Protein AF-A0A3N5RWB8-F1 (afdb_monomer_lite)

Structure (mmCIF, N/CA/C/O backbone):
data_AF-A0A3N5RWB8-F1
#
_entry.id   AF-A0A3N5RWB8-F1
#
loop_
_atom_site.group_PDB
_atom_site.id
_atom_site.type_symbol
_atom_site.label_atom_id
_atom_site.label_alt_id
_atom_site.label_comp_id
_atom_site.label_asym_id
_atom_site.label_entity_id
_atom_site.label_seq_id
_atom_site.pdbx_PDB_ins_code
_atom_site.Cartn_x
_atom_site.Cartn_y
_atom_site.Cartn_z
_atom_site.occupancy
_atom_site.B_iso_or_equiv
_atom_site.auth_seq_id
_atom_site.auth_comp_id
_atom_site.auth_asym_id
_atom_site.auth_atom_id
_atom_site.pdbx_PDB_model_num
ATOM 1 N N . MET A 1 1 ? -25.655 -12.925 -5.007 1.00 52.12 1 MET A N 1
ATOM 2 C CA . MET A 1 1 ? -25.687 -14.404 -5.051 1.00 52.12 1 MET A CA 1
ATOM 3 C C . MET A 1 1 ? -24.324 -14.901 -4.601 1.00 52.12 1 MET A C 1
ATOM 5 O O . MET A 1 1 ? -23.363 -14.756 -5.340 1.00 52.12 1 MET A O 1
ATOM 9 N N . ILE A 1 2 ? -24.211 -15.364 -3.356 1.00 49.75 2 ILE A N 1
ATOM 10 C CA . ILE A 1 2 ? -22.944 -15.841 -2.786 1.00 49.75 2 ILE A CA 1
ATOM 11 C C . ILE A 1 2 ? -22.617 -17.179 -3.455 1.00 49.75 2 ILE A C 1
ATOM 13 O O . ILE A 1 2 ? -23.421 -18.110 -3.404 1.00 49.75 2 ILE A O 1
ATOM 17 N N . ALA A 1 3 ? -21.480 -17.249 -4.147 1.00 44.34 3 ALA A N 1
ATOM 18 C CA . ALA A 1 3 ? -21.092 -18.424 -4.917 1.00 44.34 3 ALA A CA 1
ATOM 19 C C . ALA A 1 3 ? -20.978 -19.664 -4.001 1.00 44.34 3 ALA A C 1
ATOM 21 O O . ALA A 1 3 ? -20.351 -19.581 -2.940 1.00 44.34 3 ALA A O 1
ATOM 22 N N . PRO A 1 4 ? -21.507 -20.835 -4.408 1.00 60.72 4 PRO A N 1
ATOM 23 C CA . PRO A 1 4 ? -21.559 -22.049 -3.579 1.00 60.72 4 PRO A CA 1
ATOM 24 C C . PRO A 1 4 ? -20.172 -22.586 -3.187 1.00 60.72 4 PRO A C 1
ATOM 26 O O . PRO A 1 4 ? -20.054 -23.437 -2.309 1.00 60.72 4 PRO A O 1
ATOM 29 N N . ILE A 1 5 ? -19.119 -22.083 -3.834 1.00 57.88 5 ILE A N 1
ATOM 30 C CA . ILE A 1 5 ? -17.718 -22.412 -3.571 1.00 57.88 5 ILE A CA 1
ATOM 31 C C . ILE A 1 5 ? -17.223 -21.711 -2.298 1.00 57.88 5 ILE A C 1
ATOM 33 O O . ILE A 1 5 ? -16.577 -22.349 -1.470 1.00 57.88 5 ILE A O 1
ATOM 37 N N . ARG A 1 6 ? -17.601 -20.442 -2.076 1.00 64.19 6 ARG A N 1
ATOM 38 C CA . ARG A 1 6 ? -17.170 -19.673 -0.894 1.00 64.19 6 ARG A CA 1
ATOM 39 C C . ARG A 1 6 ? -17.772 -20.226 0.401 1.00 64.19 6 ARG A C 1
ATOM 41 O O . ARG A 1 6 ? -17.090 -20.284 1.415 1.00 64.19 6 ARG A O 1
ATOM 48 N N . ILE A 1 7 ? -19.003 -20.740 0.342 1.00 70.94 7 ILE A N 1
ATOM 49 C CA . ILE A 1 7 ? -19.679 -21.371 1.490 1.00 70.94 7 ILE A CA 1
ATOM 50 C C . ILE A 1 7 ? -18.996 -22.687 1.883 1.00 70.94 7 ILE A C 1
ATOM 52 O O . ILE A 1 7 ? -18.804 -22.948 3.066 1.00 70.94 7 ILE A O 1
ATOM 56 N N . LYS A 1 8 ? -18.582 -23.510 0.908 1.00 69.44 8 LYS A N 1
ATOM 57 C CA . LYS A 1 8 ? -17.878 -24.770 1.195 1.00 69.44 8 LYS A CA 1
ATOM 58 C C . LYS A 1 8 ? -16.524 -24.521 1.855 1.00 69.44 8 LYS A C 1
ATOM 60 O O . LYS A 1 8 ? -16.210 -25.189 2.834 1.00 69.44 8 LYS A O 1
ATOM 65 N N . ILE A 1 9 ? -15.758 -23.543 1.366 1.00 74.88 9 ILE A N 1
ATOM 66 C CA . ILE A 1 9 ? -14.452 -23.186 1.941 1.00 74.88 9 ILE A CA 1
ATOM 67 C C . ILE A 1 9 ? -14.627 -22.678 3.377 1.00 74.88 9 ILE A C 1
ATOM 69 O O . ILE A 1 9 ? -13.942 -23.159 4.275 1.00 74.88 9 ILE A O 1
ATOM 73 N N . LEU A 1 10 ? -15.610 -21.805 3.617 1.00 75.38 10 LEU A N 1
ATOM 74 C CA . LEU A 1 10 ? -15.872 -21.240 4.942 1.00 75.38 10 LEU A CA 1
ATOM 75 C C . LEU A 1 10 ? -16.314 -22.306 5.961 1.00 75.38 10 LEU A C 1
ATOM 77 O O . LEU A 1 10 ? -15.828 -22.317 7.086 1.00 75.38 10 LEU A O 1
ATOM 81 N N . VAL A 1 11 ? -17.170 -23.254 5.557 1.00 78.25 11 VAL A N 1
ATOM 82 C CA . VAL A 1 11 ? -17.580 -24.387 6.410 1.00 78.25 11 VAL A CA 1
ATOM 83 C C . VAL A 1 11 ? -16.406 -25.323 6.708 1.00 78.25 11 VAL A C 1
ATOM 85 O O . VAL A 1 11 ? -16.284 -25.812 7.830 1.00 78.25 11 VAL A O 1
ATOM 88 N N . THR A 1 12 ? -15.526 -25.558 5.730 1.00 79.06 12 THR A N 1
ATOM 89 C CA . THR A 1 12 ? -14.359 -26.434 5.919 1.00 79.06 12 THR A CA 1
ATOM 90 C C . THR A 1 12 ? -13.338 -25.791 6.857 1.00 79.06 12 THR A C 1
ATOM 92 O O . THR A 1 12 ? -12.865 -26.456 7.774 1.00 79.06 12 THR A O 1
ATOM 95 N N . LEU A 1 13 ? -13.059 -24.492 6.692 1.00 81.81 13 LEU A N 1
ATOM 96 C CA . LEU A 1 13 ? -12.183 -23.743 7.595 1.00 81.81 13 LEU A CA 1
ATOM 97 C C . LEU A 1 13 ? -12.743 -23.744 9.019 1.00 81.81 13 LEU A C 1
ATOM 99 O O . LEU A 1 13 ? -12.043 -24.148 9.938 1.00 81.81 13 LEU A O 1
ATOM 103 N N . LEU A 1 14 ? -14.026 -23.417 9.198 1.00 82.12 14 LEU A N 1
ATOM 104 C CA . LEU A 1 14 ? -14.653 -23.356 10.521 1.00 82.12 14 LEU A CA 1
ATOM 105 C C . LEU A 1 14 ? -14.639 -24.714 11.251 1.00 82.12 14 LEU A C 1
ATOM 107 O O . LEU A 1 14 ? -14.422 -24.761 12.462 1.00 82.12 14 LEU A O 1
ATOM 111 N N . ALA A 1 15 ? -14.803 -25.826 10.526 1.00 77.94 15 ALA A N 1
ATOM 112 C CA . ALA A 1 15 ? -14.690 -27.174 11.088 1.00 77.94 15 ALA A CA 1
ATOM 113 C C . ALA A 1 15 ? -13.250 -27.536 11.503 1.00 77.94 15 ALA A C 1
ATOM 115 O O . ALA A 1 15 ? -13.057 -28.164 12.545 1.00 77.94 15 ALA A O 1
ATOM 116 N N . VAL A 1 16 ? -12.241 -27.125 10.726 1.00 75.31 16 VAL A N 1
ATOM 117 C CA . VAL A 1 16 ? -10.821 -27.347 11.056 1.00 75.31 16 VAL A CA 1
ATOM 118 C C . VAL A 1 16 ? -10.406 -26.516 12.273 1.00 75.31 16 VAL A C 1
ATOM 120 O O . VAL A 1 16 ? -9.764 -27.048 13.178 1.00 75.31 16 VAL A O 1
ATOM 123 N N . THR A 1 17 ? -10.837 -25.253 12.360 1.00 73.19 17 THR A N 1
ATOM 124 C CA . THR A 1 17 ? -10.544 -24.386 13.512 1.00 73.19 17 THR A CA 1
ATOM 125 C C . THR A 1 17 ? -11.175 -24.926 14.799 1.00 73.19 17 THR A C 1
ATOM 127 O O . THR A 1 17 ? -10.521 -24.956 15.842 1.00 73.19 17 THR A O 1
ATOM 130 N N . LEU A 1 18 ? -12.414 -25.434 14.732 1.00 70.50 18 LEU A N 1
ATOM 131 C CA . LEU A 1 18 ? -13.077 -26.086 15.869 1.00 70.50 18 LEU A CA 1
ATOM 132 C C . LEU A 1 18 ? -12.356 -27.363 16.330 1.00 70.50 18 LEU A C 1
ATOM 134 O O . LEU A 1 18 ? -12.312 -27.628 17.530 1.00 70.50 18 LEU A O 1
ATOM 138 N N . LEU A 1 19 ? -11.765 -28.139 15.413 1.00 63.91 19 LEU A N 1
ATOM 139 C CA . LEU A 1 19 ? -11.001 -29.338 15.775 1.00 63.91 19 LEU A CA 1
ATOM 140 C C . LEU A 1 19 ? -9.680 -29.005 16.489 1.00 63.91 19 LEU A C 1
ATOM 142 O O . LEU A 1 19 ? -9.279 -29.738 17.391 1.00 63.91 19 LEU A O 1
ATOM 146 N N . ALA A 1 20 ? -9.016 -27.906 16.118 1.00 59.50 20 ALA A N 1
ATOM 147 C CA . ALA A 1 20 ? -7.746 -27.495 16.723 1.00 59.50 20 ALA A CA 1
ATOM 148 C C . ALA A 1 20 ? -7.909 -26.983 18.169 1.00 59.50 20 ALA A C 1
ATOM 150 O O . ALA A 1 20 ? -7.069 -27.260 19.025 1.00 59.50 20 ALA A O 1
ATOM 151 N N . LEU A 1 21 ? -9.021 -26.306 18.476 1.00 58.78 21 LEU A N 1
ATOM 152 C CA . LEU A 1 21 ? -9.305 -25.765 19.814 1.00 58.78 21 LEU A CA 1
ATOM 153 C C . LEU A 1 21 ? -9.507 -26.852 20.890 1.00 58.78 21 LEU A C 1
ATOM 155 O O . LEU A 1 21 ? -9.286 -26.592 22.072 1.00 58.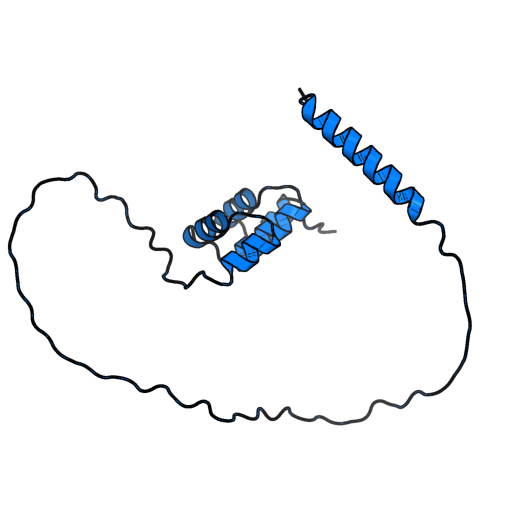78 21 LEU A O 1
ATOM 159 N N . ALA A 1 22 ? -9.860 -28.085 20.508 1.00 55.81 22 ALA A N 1
ATOM 160 C CA . ALA A 1 22 ? -10.029 -29.195 21.450 1.00 55.81 22 ALA A CA 1
ATOM 161 C C . ALA A 1 22 ? -8.698 -29.766 21.991 1.00 55.81 22 ALA A C 1
ATOM 163 O O . ALA A 1 22 ? -8.706 -30.475 22.997 1.00 55.81 22 ALA A O 1
ATOM 164 N N . ALA A 1 23 ? -7.554 -29.454 21.370 1.00 55.34 23 ALA A N 1
ATOM 165 C CA . ALA A 1 23 ? -6.255 -30.015 21.754 1.00 55.34 23 ALA A CA 1
ATOM 166 C C . ALA A 1 23 ? -5.502 -29.208 22.836 1.00 55.34 23 ALA A C 1
ATOM 168 O O . ALA A 1 23 ? -4.532 -29.711 23.400 1.00 55.34 23 ALA A O 1
ATOM 169 N N . CYS A 1 24 ? -5.937 -27.987 23.175 1.00 57.69 24 CYS A N 1
ATOM 170 C CA . CYS A 1 24 ? -5.193 -27.095 24.082 1.00 57.69 24 CYS A CA 1
ATOM 171 C C . CYS A 1 24 ? -5.631 -27.130 25.560 1.00 57.69 24 CYS A C 1
ATOM 173 O O . CYS A 1 24 ? -5.009 -26.470 26.385 1.00 57.69 24 CYS A O 1
ATOM 175 N N . MET A 1 25 ? -6.657 -27.899 25.945 1.00 56.44 25 MET A N 1
ATOM 176 C CA . MET A 1 25 ? -7.195 -27.868 27.322 1.00 56.44 25 MET A CA 1
ATOM 177 C C . MET A 1 25 ? -6.541 -28.841 28.327 1.00 56.44 25 MET A C 1
ATOM 179 O O . MET A 1 25 ? -7.130 -29.116 29.367 1.00 56.44 25 MET A O 1
ATOM 183 N N . SER A 1 26 ? -5.334 -29.364 28.073 1.00 58.69 26 SER A N 1
ATOM 184 C CA . SER A 1 26 ? -4.695 -30.362 28.965 1.00 58.69 26 SER A CA 1
ATOM 185 C C . SER A 1 26 ? -3.416 -29.913 29.688 1.00 58.69 26 SER A C 1
ATOM 187 O O . SER A 1 26 ? -2.640 -30.772 30.097 1.00 58.69 26 SER A O 1
ATOM 189 N N . PHE A 1 27 ? -3.164 -28.616 29.897 1.00 52.78 27 PHE A N 1
ATOM 190 C CA . PHE A 1 27 ? -2.005 -28.187 30.696 1.00 52.78 27 PHE A CA 1
ATOM 191 C C . PHE A 1 27 ? -2.424 -27.381 31.928 1.00 52.78 27 PHE A C 1
ATOM 193 O O . PHE A 1 27 ? -2.492 -26.155 31.918 1.00 52.78 27 PHE A O 1
ATOM 200 N N . THR A 1 28 ? -2.732 -28.110 33.000 1.00 50.53 28 THR A N 1
ATOM 201 C CA . THR A 1 28 ? -2.942 -27.569 34.343 1.00 50.53 28 THR A CA 1
ATOM 202 C C . THR A 1 28 ? -1.723 -27.845 35.226 1.00 50.53 28 THR A C 1
ATOM 204 O O . THR A 1 28 ? -1.384 -29.006 35.442 1.00 50.53 28 THR A O 1
ATOM 207 N N . SER A 1 29 ? -1.207 -26.768 35.829 1.00 47.41 29 SER A N 1
ATOM 208 C CA . SER A 1 29 ? -0.600 -26.692 37.171 1.00 47.41 29 SER A CA 1
ATOM 209 C C . SER A 1 29 ? 0.868 -27.101 37.377 1.00 47.41 29 SER A C 1
ATOM 211 O O . SER A 1 29 ? 1.207 -28.276 37.301 1.00 47.41 29 SER A O 1
ATOM 213 N N . SER A 1 30 ? 1.692 -26.137 37.818 1.00 48.66 30 SER A N 1
ATOM 214 C CA . SER A 1 30 ? 2.392 -26.229 39.116 1.00 48.66 30 SER A CA 1
ATOM 215 C C . SER A 1 30 ? 2.950 -24.863 39.555 1.00 48.66 30 SER A C 1
ATOM 217 O O . SER A 1 30 ? 3.769 -24.271 38.855 1.00 48.66 30 SER A O 1
ATOM 219 N N . GLU A 1 31 ? 2.501 -24.384 40.718 1.00 61.69 31 GLU A N 1
ATOM 220 C CA . GLU A 1 31 ? 3.082 -23.282 41.502 1.00 61.69 31 GLU A CA 1
ATOM 221 C C . GLU A 1 31 ? 4.169 -23.812 42.459 1.00 61.69 31 GLU A C 1
ATOM 223 O O . GLU A 1 31 ? 3.978 -24.865 43.058 1.00 61.69 31 GLU A O 1
ATOM 228 N N . GLU A 1 32 ? 5.263 -23.062 42.623 1.00 53.44 32 GLU A N 1
ATOM 229 C CA . GLU A 1 32 ? 6.132 -22.913 43.818 1.00 53.44 32 GLU A CA 1
ATOM 230 C C . GLU A 1 32 ? 7.207 -21.874 43.405 1.00 53.44 32 GLU A C 1
ATOM 232 O O . GLU A 1 32 ? 7.813 -22.022 42.351 1.00 53.44 32 GLU A O 1
ATOM 237 N N . GLY A 1 33 ? 7.493 -20.741 44.050 1.00 55.34 33 GLY A N 1
ATOM 238 C CA . GLY A 1 33 ? 7.294 -20.315 45.428 1.00 55.34 33 GLY A CA 1
ATOM 239 C C . GLY A 1 33 ? 8.646 -20.205 46.150 1.00 55.34 33 GLY A C 1
ATOM 240 O O . GLY A 1 33 ? 9.004 -21.162 46.808 1.00 55.34 33 GLY A O 1
ATOM 241 N N . THR A 1 34 ? 9.365 -19.072 46.041 1.00 48.75 34 THR A N 1
ATOM 242 C CA . THR A 1 34 ? 10.304 -18.479 47.045 1.00 48.75 34 THR A CA 1
ATOM 243 C C . THR A 1 34 ? 10.801 -17.128 46.502 1.00 48.75 34 THR A C 1
ATOM 245 O O . THR A 1 34 ? 11.280 -17.076 45.375 1.00 48.75 34 THR A O 1
ATOM 248 N N . ASP A 1 35 ? 10.534 -15.975 47.112 1.00 40.88 35 ASP A N 1
ATOM 249 C CA . ASP A 1 35 ? 11.002 -15.434 48.404 1.00 40.88 35 ASP A CA 1
ATOM 250 C C . ASP A 1 35 ? 12.224 -14.498 48.250 1.00 40.88 35 ASP A C 1
ATOM 252 O O . ASP A 1 35 ? 13.310 -14.919 47.877 1.00 40.88 35 ASP A O 1
ATOM 256 N N . LEU A 1 36 ? 11.960 -13.218 48.548 1.00 51.59 36 LEU A N 1
ATOM 257 C CA . LEU A 1 36 ? 12.811 -12.165 49.121 1.00 51.59 36 LEU A CA 1
ATOM 258 C C . LEU A 1 36 ? 14.205 -11.798 48.542 1.00 51.59 36 LEU A C 1
ATOM 260 O O . LEU A 1 36 ? 15.096 -12.611 48.344 1.00 51.59 36 LEU A O 1
ATOM 264 N N . THR A 1 37 ? 14.433 -10.471 48.550 1.00 48.94 37 THR A N 1
ATOM 265 C CA . THR A 1 37 ? 15.723 -9.793 48.823 1.00 48.94 37 THR A CA 1
ATOM 266 C C . THR A 1 37 ? 16.638 -9.468 47.632 1.00 48.94 37 THR A C 1
ATOM 268 O O . THR A 1 37 ? 17.578 -10.189 47.322 1.00 48.94 37 THR A O 1
ATOM 271 N N . ASN A 1 38 ? 16.452 -8.282 47.034 1.00 48.56 38 ASN A N 1
ATOM 272 C CA . ASN A 1 38 ? 17.365 -7.133 47.205 1.00 48.56 38 ASN A CA 1
ATOM 273 C C . ASN A 1 38 ? 17.083 -6.029 46.176 1.00 48.56 38 ASN A C 1
ATOM 275 O O . ASN A 1 38 ? 17.308 -6.186 44.980 1.00 48.56 38 ASN A O 1
ATOM 279 N N . GLN A 1 39 ? 16.670 -4.874 46.686 1.00 52.81 39 GLN A N 1
ATOM 280 C CA . GLN A 1 39 ? 16.712 -3.590 45.999 1.00 52.81 39 GLN A CA 1
ATOM 281 C C . GLN A 1 39 ? 18.057 -2.917 46.315 1.00 52.81 39 GLN A C 1
ATOM 283 O O . GLN A 1 39 ? 18.355 -2.709 47.493 1.00 52.81 39 GLN A O 1
ATOM 288 N N . PRO A 1 40 ? 18.836 -2.506 45.303 1.00 49.22 40 PRO A N 1
ATOM 289 C CA . PRO A 1 40 ? 19.749 -1.381 45.441 1.00 49.22 40 PRO A CA 1
ATOM 290 C C . PRO A 1 40 ? 19.320 -0.194 44.563 1.00 49.22 40 PRO A C 1
ATOM 292 O O . PRO A 1 40 ? 19.017 -0.314 43.381 1.00 49.22 40 PRO A O 1
ATOM 295 N N . THR A 1 41 ? 19.304 0.953 45.229 1.00 44.38 41 THR A N 1
ATOM 296 C CA . THR A 1 41 ? 19.260 2.367 44.829 1.00 44.38 41 THR A CA 1
ATOM 297 C C . THR A 1 41 ? 19.782 2.724 43.420 1.00 44.38 41 THR A C 1
ATOM 299 O O . THR A 1 41 ? 20.822 2.207 43.013 1.00 44.38 41 THR A O 1
ATOM 302 N N . PRO A 1 42 ? 19.179 3.709 42.718 1.00 52.59 42 PRO A N 1
ATOM 303 C CA . PRO A 1 42 ? 19.742 4.269 41.494 1.00 52.59 42 PRO A CA 1
ATOM 304 C C . PRO A 1 42 ? 20.749 5.385 41.816 1.00 52.59 42 PRO A C 1
ATOM 306 O O . PRO A 1 42 ? 20.367 6.479 42.216 1.00 52.59 42 PRO A O 1
ATOM 309 N N . THR A 1 43 ? 22.035 5.118 41.595 1.00 45.19 43 THR A N 1
ATOM 310 C CA . THR A 1 43 ? 23.074 6.141 41.394 1.00 45.19 43 THR A CA 1
ATOM 311 C C . THR A 1 43 ? 24.115 5.550 40.459 1.00 45.19 43 THR A C 1
ATOM 313 O O . THR A 1 43 ? 24.713 4.545 40.826 1.00 45.19 43 THR A O 1
ATOM 316 N N . THR A 1 44 ? 24.326 6.160 39.289 1.00 47.06 44 THR A N 1
ATOM 317 C CA . THR A 1 44 ? 25.585 6.255 38.505 1.00 47.06 44 THR A CA 1
ATOM 318 C C . THR A 1 44 ? 25.172 6.861 37.158 1.00 47.06 44 THR A C 1
ATOM 320 O O . THR A 1 44 ? 24.414 6.260 36.410 1.00 47.06 44 THR A O 1
ATOM 323 N N . SER A 1 45 ? 25.336 8.173 36.988 1.00 46.31 45 SER A N 1
ATOM 324 C CA . SER A 1 45 ? 26.548 8.810 36.450 1.00 46.31 45 SER A CA 1
ATOM 325 C C . SER A 1 45 ? 26.741 8.464 34.978 1.00 46.31 45 SER A C 1
ATOM 327 O O . SER A 1 45 ? 26.945 7.309 34.624 1.00 46.31 45 SER A O 1
ATOM 329 N N . GLY A 1 46 ? 26.645 9.494 34.138 1.00 52.38 46 GLY A N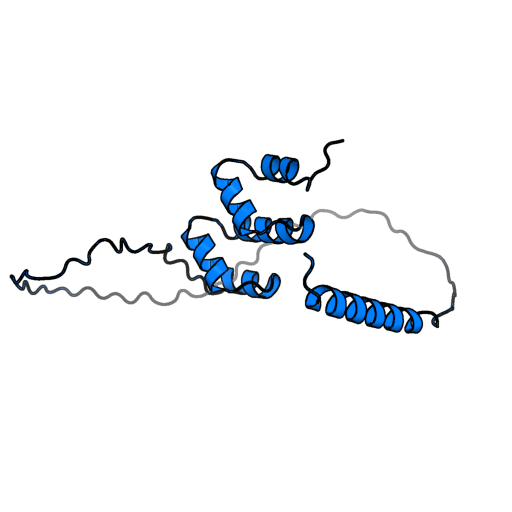 1
ATOM 330 C CA . GLY A 1 46 ? 26.736 9.373 32.694 1.00 52.38 46 GLY A CA 1
ATOM 331 C C . GLY A 1 46 ? 28.044 8.740 32.240 1.00 52.38 46 GLY A C 1
ATOM 332 O O . GLY A 1 46 ? 29.120 9.089 32.723 1.00 52.38 46 GLY A O 1
ATOM 333 N N . GLU A 1 47 ? 27.922 7.865 31.252 1.00 44.12 47 GLU A N 1
ATOM 334 C CA . GLU A 1 47 ? 29.033 7.422 30.432 1.00 44.12 47 GLU A CA 1
ATOM 335 C C . GLU A 1 47 ? 28.656 7.678 28.973 1.00 44.12 47 GLU A C 1
ATOM 337 O O . GLU A 1 47 ? 27.724 7.106 28.411 1.00 44.12 47 GLU A O 1
ATOM 342 N N . SER A 1 48 ? 29.346 8.665 28.411 1.00 44.59 48 SER A N 1
ATOM 343 C CA . SER A 1 48 ? 29.290 9.053 27.013 1.00 44.59 48 SER A CA 1
ATOM 344 C C . SER A 1 48 ? 29.843 7.910 26.163 1.00 44.59 48 SER A C 1
ATOM 346 O O . SER A 1 48 ? 31.006 7.531 26.318 1.00 44.59 48 SER A O 1
ATOM 348 N N . LEU A 1 49 ? 29.020 7.368 25.265 1.00 49.22 49 LEU A N 1
ATOM 349 C CA . LEU A 1 49 ? 29.450 6.416 24.245 1.00 49.22 49 LEU A CA 1
ATOM 350 C C . LEU A 1 49 ? 30.468 7.092 23.319 1.00 49.22 49 LEU A C 1
ATOM 352 O O . LEU A 1 49 ? 30.122 7.879 22.436 1.00 49.22 49 LEU A O 1
ATOM 356 N N . GLN A 1 50 ? 31.744 6.769 23.519 1.00 51.38 50 GLN A N 1
ATOM 357 C CA . GLN A 1 50 ? 32.794 7.072 22.558 1.00 51.38 50 GLN A CA 1
ATOM 358 C C . GLN A 1 50 ? 32.627 6.175 21.327 1.00 51.38 50 GLN A C 1
ATOM 360 O O . GLN A 1 50 ? 32.927 4.983 21.342 1.00 51.38 50 GLN A O 1
ATOM 365 N N . ILE A 1 51 ? 32.154 6.785 20.244 1.00 49.06 51 ILE A N 1
ATOM 366 C CA . ILE A 1 51 ? 32.209 6.287 18.867 1.00 49.06 51 ILE A CA 1
ATOM 367 C C . ILE A 1 51 ? 33.664 6.005 18.462 1.00 49.06 51 ILE A C 1
ATOM 369 O O . ILE A 1 51 ? 34.420 6.903 18.090 1.00 49.06 51 ILE A O 1
ATOM 373 N N . ASN A 1 52 ? 34.060 4.734 18.528 1.00 45.31 52 ASN A N 1
ATOM 374 C CA . ASN A 1 52 ? 35.366 4.271 18.079 1.00 45.31 52 ASN A CA 1
ATOM 375 C C . ASN A 1 52 ? 35.366 4.104 16.549 1.00 45.31 52 ASN A C 1
ATOM 377 O O . ASN A 1 52 ? 35.025 3.058 16.001 1.00 45.31 52 ASN A O 1
ATOM 381 N N . ARG A 1 53 ? 35.721 5.189 15.860 1.00 51.44 53 ARG A N 1
ATOM 382 C CA . ARG A 1 53 ? 35.892 5.281 14.407 1.00 51.44 53 ARG A CA 1
ATOM 383 C C . ARG A 1 53 ? 37.238 4.647 14.032 1.00 51.44 53 ARG A C 1
ATOM 385 O O . ARG A 1 53 ? 38.263 5.319 14.061 1.00 51.44 53 ARG A O 1
ATOM 392 N N . THR A 1 54 ? 37.237 3.357 13.701 1.00 46.03 54 THR A N 1
ATOM 393 C CA . THR A 1 54 ? 38.412 2.657 13.151 1.00 46.03 54 THR A CA 1
ATOM 394 C C . THR A 1 54 ? 38.216 2.442 11.654 1.00 46.03 54 THR A C 1
ATOM 396 O O . THR A 1 54 ? 37.133 2.077 1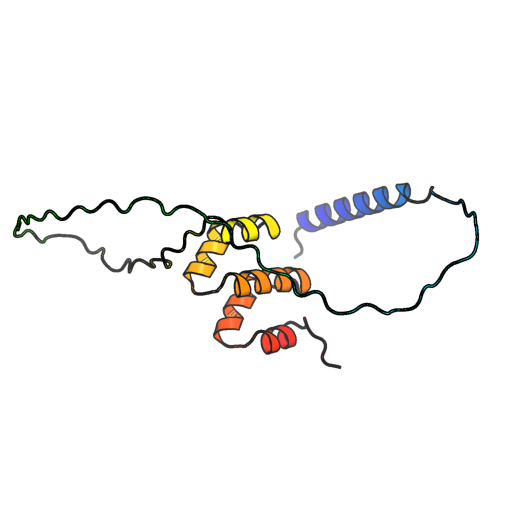1.207 1.00 46.03 54 THR A O 1
ATOM 399 N N . GLY A 1 55 ? 39.256 2.781 10.892 1.00 45.94 55 GLY A N 1
ATOM 400 C CA . GLY A 1 55 ? 39.219 3.049 9.460 1.00 45.94 55 GLY A CA 1
ATOM 401 C C . GLY A 1 55 ? 38.751 1.895 8.580 1.00 45.94 55 GLY A C 1
ATOM 402 O O . GLY A 1 55 ? 39.139 0.745 8.764 1.00 45.94 55 GLY A O 1
ATOM 403 N N . GLN A 1 56 ? 37.987 2.266 7.556 1.00 43.31 56 GLN A N 1
ATOM 404 C CA . GLN A 1 56 ? 37.758 1.453 6.374 1.00 43.31 56 GLN A CA 1
ATOM 405 C C . GLN A 1 56 ? 38.569 2.059 5.215 1.00 43.31 56 GLN A C 1
ATOM 407 O O . GLN A 1 56 ? 38.422 3.256 4.951 1.00 43.31 56 GLN A O 1
ATOM 412 N N . PRO A 1 57 ? 39.465 1.291 4.571 1.00 48.84 57 PRO A N 1
ATOM 413 C CA . PRO A 1 57 ? 40.286 1.777 3.471 1.00 48.84 57 PRO A CA 1
ATOM 414 C C . PRO A 1 57 ? 39.449 2.048 2.215 1.00 48.84 57 PRO A C 1
ATOM 416 O O . PRO A 1 57 ? 38.601 1.254 1.812 1.00 48.84 57 PRO A O 1
ATOM 419 N N . GLU A 1 58 ? 39.726 3.204 1.621 1.00 48.81 58 GLU A N 1
ATOM 420 C CA . GLU A 1 58 ? 39.200 3.721 0.360 1.00 48.81 58 GLU A CA 1
ATOM 421 C C . GLU A 1 58 ? 39.541 2.770 -0.813 1.00 48.81 58 GLU A C 1
ATOM 423 O O . GLU A 1 58 ? 40.715 2.422 -0.983 1.00 48.81 58 GLU A O 1
ATOM 428 N N . PRO A 1 59 ? 38.569 2.326 -1.634 1.00 62.34 59 PRO A N 1
ATOM 429 C CA . PRO A 1 59 ? 38.868 1.625 -2.878 1.00 62.34 59 PRO A CA 1
ATOM 430 C C . PRO A 1 59 ? 39.438 2.605 -3.925 1.00 62.34 59 PRO A C 1
ATOM 432 O O . PRO A 1 59 ? 39.005 3.757 -4.002 1.00 62.34 59 PRO A O 1
ATOM 435 N N . PRO A 1 60 ? 40.411 2.181 -4.751 1.00 55.94 60 PRO A N 1
ATOM 436 C CA . PRO A 1 60 ? 41.131 3.080 -5.643 1.00 55.94 60 PRO A CA 1
ATOM 437 C C . PRO A 1 60 ? 40.246 3.614 -6.777 1.00 55.94 60 PRO A C 1
ATOM 439 O O . PRO A 1 60 ? 39.700 2.860 -7.581 1.00 55.94 60 PRO A O 1
ATOM 442 N N . ARG A 1 61 ? 40.203 4.948 -6.895 1.00 41.56 61 ARG A N 1
ATOM 443 C CA . ARG A 1 61 ? 39.790 5.672 -8.105 1.00 41.56 61 ARG A CA 1
ATOM 444 C C . ARG A 1 61 ? 40.683 5.275 -9.283 1.00 41.56 61 ARG A C 1
ATOM 446 O O . ARG A 1 61 ? 41.853 5.658 -9.326 1.00 41.56 61 ARG A O 1
ATOM 453 N N . GLN A 1 62 ? 40.123 4.589 -10.276 1.00 49.81 62 GLN A N 1
ATOM 454 C CA . GLN A 1 62 ? 40.720 4.529 -11.608 1.00 49.81 62 GLN A CA 1
ATOM 455 C C . GLN A 1 62 ? 40.224 5.701 -12.456 1.00 49.81 62 GLN A C 1
ATOM 457 O O . GLN A 1 62 ? 39.042 5.866 -12.737 1.00 49.81 62 GLN A O 1
ATOM 462 N N . ASN A 1 63 ? 41.189 6.534 -12.822 1.00 50.44 63 ASN A N 1
ATOM 463 C CA . ASN A 1 63 ? 41.112 7.580 -13.825 1.00 50.44 63 ASN A CA 1
ATOM 464 C C . ASN A 1 63 ? 41.182 6.950 -15.226 1.00 50.44 63 ASN A C 1
ATOM 466 O O . ASN A 1 63 ? 42.051 6.108 -15.441 1.00 50.44 63 ASN A O 1
ATOM 470 N N . SER A 1 64 ? 40.359 7.400 -16.178 1.00 47.97 64 SER A N 1
ATOM 471 C CA . SER A 1 64 ? 40.713 7.336 -17.602 1.00 47.97 64 SER A CA 1
ATOM 472 C C . SER A 1 64 ? 39.877 8.312 -18.434 1.00 47.97 64 SER A C 1
ATOM 474 O O . SER A 1 64 ? 38.723 8.065 -18.769 1.00 47.97 64 SER A O 1
ATOM 476 N N . GLN A 1 65 ? 40.501 9.437 -18.781 1.00 47.88 65 GLN A N 1
ATOM 477 C CA . GLN A 1 65 ? 40.139 10.263 -19.931 1.00 47.88 65 GLN A CA 1
ATOM 478 C C . GLN A 1 65 ? 40.481 9.527 -21.237 1.00 47.88 65 GLN A C 1
ATOM 480 O O . GLN A 1 65 ? 41.518 8.870 -21.323 1.00 47.88 65 GLN A O 1
ATOM 485 N N . GLY A 1 66 ? 39.675 9.729 -22.280 1.00 36.78 66 GLY A N 1
ATOM 486 C CA . GLY A 1 66 ? 40.029 9.369 -23.655 1.00 36.78 66 GLY A CA 1
ATOM 487 C C . GLY A 1 66 ? 38.845 9.520 -24.605 1.00 36.78 66 GLY A C 1
ATOM 488 O O . GLY A 1 66 ? 37.990 8.647 -24.662 1.00 36.78 66 GLY A O 1
ATOM 489 N N . GLY A 1 67 ? 38.777 10.644 -25.320 1.00 40.12 67 GLY A N 1
ATOM 490 C CA . GLY A 1 67 ? 37.747 10.900 -26.327 1.00 40.12 67 GLY A CA 1
ATOM 491 C C . GLY A 1 67 ? 37.991 10.177 -27.653 1.00 40.12 67 GLY A C 1
ATOM 492 O O . GLY A 1 67 ? 39.109 9.766 -27.948 1.00 40.12 67 GLY A O 1
ATOM 493 N N . THR A 1 68 ? 36.947 10.073 -28.474 1.00 37.78 68 THR A N 1
ATOM 494 C CA . THR A 1 68 ? 36.907 10.514 -29.885 1.00 37.78 68 THR A CA 1
ATOM 495 C C . THR A 1 68 ? 35.524 10.228 -30.475 1.00 37.78 68 THR A C 1
ATOM 497 O O . THR A 1 68 ? 35.003 9.122 -30.384 1.00 37.78 68 THR A O 1
ATOM 500 N N . THR A 1 69 ? 34.934 11.262 -31.069 1.00 42.56 69 THR A N 1
ATOM 501 C CA . THR A 1 69 ? 33.768 11.234 -31.962 1.00 42.56 69 THR A CA 1
ATOM 502 C C . THR A 1 69 ? 34.042 10.325 -33.168 1.00 42.56 69 THR A C 1
ATOM 504 O O . THR A 1 69 ? 35.170 10.315 -33.666 1.00 42.56 69 THR A O 1
ATOM 507 N N . PRO A 1 70 ? 33.028 9.628 -33.700 1.00 48.47 70 PRO A N 1
ATOM 508 C CA . PRO A 1 70 ? 32.654 9.920 -35.089 1.00 48.47 70 PRO A CA 1
ATOM 509 C C . PRO A 1 70 ? 31.195 10.361 -35.238 1.00 48.47 70 PRO A C 1
ATOM 511 O O . PRO A 1 70 ? 30.269 9.750 -34.716 1.00 48.47 70 PRO A O 1
ATOM 514 N N . GLN A 1 71 ? 31.047 11.452 -35.978 1.00 47.62 71 GLN A N 1
ATOM 515 C CA . GLN A 1 71 ? 29.823 11.949 -36.583 1.00 47.62 71 GLN A CA 1
ATOM 516 C C . GLN A 1 71 ? 29.387 10.943 -37.662 1.00 47.62 71 GLN A C 1
ATOM 518 O O . GLN A 1 71 ? 30.196 10.631 -38.537 1.00 47.62 71 GLN A O 1
ATOM 523 N N . ASP A 1 72 ? 28.152 10.445 -37.601 1.00 48.34 72 ASP A N 1
ATOM 524 C CA . ASP A 1 72 ? 27.507 9.782 -38.737 1.00 48.34 72 ASP A CA 1
ATOM 525 C C . ASP A 1 72 ? 26.149 10.442 -38.982 1.00 48.34 72 ASP A C 1
ATOM 527 O O . ASP A 1 72 ? 25.327 10.609 -38.076 1.00 48.34 72 ASP A O 1
ATOM 531 N N . ASP A 1 73 ? 25.995 10.909 -40.212 1.00 50.97 73 ASP A N 1
ATOM 532 C CA . ASP A 1 73 ? 24.899 11.711 -40.715 1.00 50.97 73 ASP A CA 1
ATOM 533 C C . ASP A 1 73 ? 23.836 10.792 -41.331 1.00 50.97 73 ASP A C 1
ATOM 535 O O . ASP A 1 73 ? 24.122 9.990 -42.211 1.00 50.97 73 ASP A O 1
ATOM 539 N N . SER A 1 74 ? 22.579 11.042 -40.958 1.00 50.72 74 SER A N 1
ATOM 540 C CA . SER A 1 74 ? 21.371 10.784 -41.758 1.00 50.72 74 SER A CA 1
ATOM 541 C C . SER A 1 74 ? 21.033 9.336 -42.150 1.00 50.72 74 SER A C 1
ATOM 543 O O . SER A 1 74 ? 21.563 8.782 -43.106 1.00 50.72 74 SER A O 1
ATOM 545 N N . ASN A 1 75 ? 19.943 8.816 -41.573 1.00 48.19 75 ASN A N 1
ATOM 546 C CA . ASN A 1 75 ? 18.728 8.539 -42.352 1.00 48.19 75 ASN A CA 1
ATOM 547 C C . ASN A 1 75 ? 17.512 8.343 -41.434 1.00 48.19 75 ASN A C 1
ATOM 549 O O . ASN A 1 75 ? 17.438 7.420 -40.630 1.00 48.19 75 ASN A O 1
ATOM 553 N N . GLN A 1 76 ? 16.555 9.254 -41.587 1.00 61.47 76 GLN A N 1
ATOM 554 C CA . GLN A 1 76 ? 15.241 9.265 -40.965 1.00 61.47 76 GLN A CA 1
ATOM 555 C C . GLN A 1 76 ? 14.248 8.596 -41.920 1.00 61.47 76 GLN A C 1
ATOM 557 O O . GLN A 1 76 ? 14.024 9.119 -43.008 1.00 61.47 76 GLN A O 1
ATOM 562 N N . ALA A 1 77 ? 13.630 7.489 -41.509 1.00 54.31 77 ALA A N 1
ATOM 563 C CA . ALA A 1 77 ? 12.305 7.071 -41.966 1.00 54.31 77 ALA A CA 1
ATOM 564 C C . ALA A 1 77 ? 11.802 5.912 -41.096 1.00 54.31 77 ALA A C 1
ATOM 566 O O . ALA A 1 77 ? 12.512 4.924 -40.951 1.00 54.31 77 ALA A O 1
ATOM 567 N N . ASP A 1 78 ? 10.560 6.041 -40.615 1.00 47.28 78 ASP A N 1
ATOM 568 C CA . ASP A 1 78 ? 9.793 5.036 -39.860 1.00 47.28 78 ASP A CA 1
ATOM 569 C C . ASP A 1 78 ? 10.335 4.794 -38.434 1.00 47.28 78 ASP A C 1
ATOM 571 O O . ASP A 1 78 ? 11.481 4.435 -38.229 1.00 47.28 78 ASP A O 1
ATOM 575 N N . THR A 1 79 ? 9.614 5.064 -37.351 1.00 47.09 79 THR A N 1
ATOM 576 C CA . THR A 1 79 ? 8.289 4.529 -37.064 1.00 47.09 79 THR A CA 1
ATOM 577 C C . THR A 1 79 ? 7.589 5.407 -36.028 1.00 47.09 79 THR A C 1
ATOM 579 O O . THR A 1 79 ? 8.188 5.941 -35.095 1.00 47.09 79 THR A O 1
ATOM 582 N N . LEU A 1 80 ? 6.282 5.521 -36.212 1.00 54.97 80 LEU A N 1
ATOM 583 C CA . LEU A 1 80 ? 5.269 5.936 -35.250 1.00 54.97 80 LEU A CA 1
ATOM 584 C C . LEU A 1 80 ? 5.389 5.118 -33.934 1.00 54.97 80 LEU A C 1
ATOM 586 O O . LEU A 1 80 ? 4.683 4.137 -33.740 1.00 54.97 80 LEU A O 1
ATOM 590 N N . GLY A 1 81 ? 6.328 5.471 -33.053 1.00 47.75 81 GLY A N 1
ATOM 591 C CA . GLY A 1 81 ? 6.654 4.677 -31.858 1.00 47.75 81 GLY A CA 1
ATOM 592 C C . GLY A 1 81 ? 7.465 5.449 -30.819 1.00 47.75 81 GLY A C 1
ATOM 593 O O . GLY A 1 81 ? 8.438 4.937 -30.283 1.00 47.75 81 GLY A O 1
ATOM 594 N N . LYS A 1 82 ? 7.125 6.723 -30.590 1.00 46.88 82 LYS A N 1
ATOM 595 C CA . LYS A 1 82 ? 7.832 7.588 -29.634 1.00 46.88 82 LYS A CA 1
ATOM 596 C C . LYS A 1 82 ? 6.854 8.396 -28.782 1.00 46.88 82 LYS A C 1
ATOM 598 O O . LYS A 1 82 ? 6.847 9.619 -28.831 1.00 46.88 82 LYS A O 1
ATOM 603 N N . ILE A 1 83 ? 6.001 7.681 -28.054 1.00 49.69 83 ILE A N 1
ATOM 604 C CA . ILE A 1 83 ? 5.414 8.142 -26.787 1.00 49.69 83 ILE A CA 1
ATOM 605 C C . ILE A 1 83 ? 5.329 6.943 -25.826 1.00 49.69 83 ILE A C 1
ATOM 607 O O . ILE A 1 83 ? 4.340 6.737 -25.141 1.00 49.69 83 ILE A O 1
ATOM 611 N N . GLU A 1 84 ? 6.363 6.107 -25.801 1.00 53.66 84 GLU A N 1
ATOM 612 C CA . GLU A 1 84 ? 6.739 5.458 -24.548 1.00 53.66 84 GLU A CA 1
ATOM 613 C C . GLU A 1 84 ? 7.721 6.442 -23.929 1.00 53.66 84 GLU A C 1
ATOM 615 O O . GLU A 1 84 ? 8.935 6.347 -24.108 1.00 53.66 84 GLU A O 1
ATOM 620 N N . GLU A 1 85 ? 7.175 7.517 -23.356 1.00 51.88 85 GLU A N 1
ATOM 621 C CA . GLU A 1 85 ? 7.926 8.328 -22.411 1.00 51.88 85 GLU A CA 1
ATOM 622 C C . GLU A 1 85 ? 8.193 7.398 -21.239 1.00 51.88 85 GLU A C 1
ATOM 624 O O . GLU A 1 85 ? 7.364 7.180 -20.365 1.00 51.88 85 GLU A O 1
ATOM 629 N N . GLU A 1 86 ? 9.316 6.716 -21.398 1.00 53.88 86 GLU A N 1
ATOM 630 C CA . GLU A 1 86 ? 10.073 5.950 -20.447 1.00 53.88 86 GLU A CA 1
ATOM 631 C C . GLU A 1 86 ? 9.842 6.527 -19.050 1.00 53.88 86 GLU A C 1
ATOM 633 O O . GLU A 1 86 ? 10.504 7.483 -18.639 1.00 53.88 86 GLU A O 1
ATOM 638 N N . LEU A 1 87 ? 8.876 5.950 -18.330 1.00 55.44 87 LEU A N 1
ATOM 639 C CA . LEU A 1 87 ? 8.775 6.039 -16.883 1.00 55.44 87 LEU A CA 1
ATOM 640 C C . LEU A 1 87 ? 10.023 5.337 -16.351 1.00 55.44 87 LEU A C 1
ATOM 642 O O . LEU A 1 87 ? 9.994 4.192 -15.913 1.00 55.44 87 LEU A O 1
ATOM 646 N N . LYS A 1 88 ? 11.164 6.021 -16.476 1.00 57.34 88 LYS A N 1
ATOM 647 C CA . LYS A 1 88 ? 12.352 5.743 -15.699 1.00 57.34 88 LYS A CA 1
ATOM 648 C C . LYS A 1 88 ? 11.904 5.978 -14.273 1.00 57.34 88 LYS A C 1
ATOM 650 O O . LYS A 1 88 ? 11.927 7.109 -13.786 1.00 57.34 88 LYS A O 1
ATOM 655 N N . CYS A 1 89 ? 11.496 4.898 -13.613 1.00 69.81 89 CYS A N 1
ATOM 656 C CA . CYS A 1 89 ? 11.628 4.818 -12.175 1.00 69.81 89 CYS A CA 1
ATOM 657 C C . CYS A 1 89 ? 13.022 5.380 -11.870 1.00 69.81 89 CYS A C 1
ATOM 659 O O . CYS A 1 89 ? 13.971 5.028 -12.592 1.00 69.81 89 CYS A O 1
ATOM 661 N N . PRO A 1 90 ? 13.165 6.315 -10.914 1.00 63.00 90 PRO A N 1
ATOM 662 C CA . PRO A 1 90 ? 14.493 6.768 -10.536 1.00 63.00 90 PRO A CA 1
ATOM 663 C C . PRO A 1 90 ? 15.339 5.513 -10.330 1.00 63.00 90 PRO A C 1
ATOM 665 O O . PRO A 1 90 ? 14.817 4.532 -9.802 1.00 63.00 90 PRO A O 1
ATOM 668 N N . GLU A 1 91 ? 16.57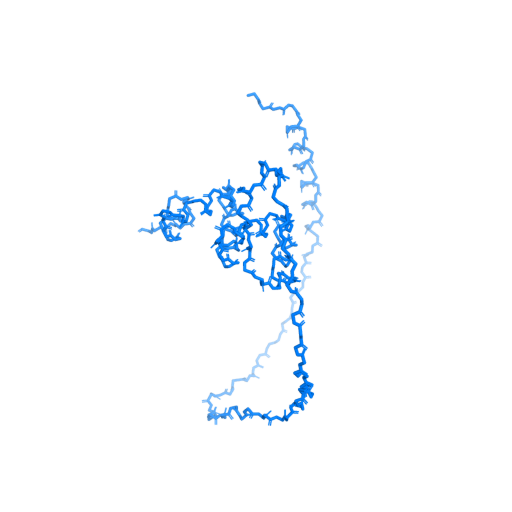2 5.519 -10.845 1.00 58.81 91 GLU A N 1
ATOM 669 C CA . GLU A 1 91 ? 17.530 4.402 -10.833 1.00 58.81 91 GLU A CA 1
ATOM 670 C C . GLU A 1 91 ? 17.958 4.127 -9.376 1.00 58.81 91 GLU A C 1
ATOM 672 O O . GLU A 1 91 ? 19.089 4.336 -8.952 1.00 58.81 91 GLU A O 1
ATOM 677 N N . VAL A 1 92 ? 16.969 3.795 -8.559 1.00 55.66 92 VAL A N 1
ATOM 678 C CA . VAL A 1 92 ? 17.034 3.332 -7.194 1.00 55.66 92 VAL A CA 1
ATOM 679 C C . VAL A 1 92 ? 17.205 1.852 -7.373 1.00 55.66 92 VAL A C 1
ATOM 681 O O . VAL A 1 92 ? 16.326 1.217 -7.944 1.00 55.66 92 VAL A O 1
ATOM 684 N N . ASP A 1 93 ? 18.352 1.348 -6.938 1.00 59.00 93 ASP A N 1
ATOM 685 C CA . ASP A 1 93 ? 18.595 -0.076 -6.776 1.00 59.00 93 ASP A CA 1
ATOM 686 C C . ASP A 1 93 ? 17.464 -0.641 -5.890 1.00 59.00 93 ASP A C 1
ATOM 688 O O . ASP A 1 93 ? 17.474 -0.426 -4.670 1.00 59.00 93 ASP A O 1
ATOM 692 N N . PRO A 1 94 ? 16.412 -1.234 -6.486 1.00 59.03 94 PRO A N 1
ATOM 693 C CA . PRO A 1 94 ? 15.180 -1.559 -5.781 1.00 59.03 94 PRO A CA 1
ATOM 694 C C . PRO A 1 94 ? 15.323 -2.863 -4.979 1.00 59.03 94 PRO A C 1
ATOM 696 O O . PRO A 1 94 ? 14.408 -3.262 -4.254 1.00 59.03 94 PRO A O 1
ATOM 699 N N . ASP A 1 95 ? 16.505 -3.482 -5.035 1.00 59.75 95 ASP A N 1
ATOM 700 C CA . ASP A 1 95 ? 16.743 -4.895 -4.757 1.00 59.75 95 ASP A CA 1
ATOM 701 C C . ASP A 1 95 ? 16.699 -5.296 -3.272 1.00 59.75 95 ASP A C 1
ATOM 703 O O . ASP A 1 95 ? 16.969 -6.449 -2.944 1.00 59.75 95 ASP A O 1
ATOM 707 N N . SER A 1 96 ? 16.330 -4.408 -2.339 1.00 81.06 96 SER A N 1
ATOM 708 C CA . SER A 1 96 ? 16.159 -4.820 -0.930 1.00 81.06 96 SER A CA 1
ATOM 709 C C . SER A 1 96 ? 14.842 -4.405 -0.288 1.00 81.06 96 SER A C 1
ATOM 711 O O . SER A 1 96 ? 14.197 -5.240 0.344 1.00 81.06 96 SER A O 1
ATOM 713 N N . MET A 1 97 ? 14.404 -3.153 -0.446 1.00 89.38 97 MET A N 1
ATOM 714 C CA . MET A 1 97 ? 13.200 -2.693 0.254 1.00 89.38 97 MET A CA 1
ATOM 715 C C . MET A 1 97 ? 11.920 -3.227 -0.392 1.00 89.38 97 MET A C 1
ATOM 717 O O . MET A 1 97 ? 11.090 -3.808 0.302 1.00 89.38 97 MET A O 1
ATOM 721 N N . GLY A 1 98 ? 11.778 -3.095 -1.716 1.00 91.50 98 GLY A N 1
ATOM 722 C CA . GLY A 1 98 ? 10.587 -3.575 -2.423 1.00 91.50 98 GLY A CA 1
ATOM 723 C C . GLY A 1 98 ? 10.387 -5.083 -2.254 1.00 91.50 98 GLY A C 1
ATOM 724 O O . GLY A 1 98 ? 9.277 -5.531 -1.978 1.00 91.50 98 GLY A O 1
ATOM 725 N N . GLN A 1 99 ? 11.480 -5.852 -2.317 1.00 93.56 99 GLN A N 1
ATOM 726 C CA . GLN A 1 99 ? 11.464 -7.298 -2.088 1.00 93.56 99 GLN A CA 1
ATOM 727 C C . GLN A 1 99 ? 11.028 -7.642 -0.656 1.00 93.56 99 GLN A C 1
ATOM 729 O O . GLN A 1 99 ? 10.174 -8.504 -0.464 1.00 93.56 99 GLN A O 1
ATOM 734 N N . SER A 1 100 ? 11.561 -6.940 0.351 1.00 94.75 100 SER A N 1
ATOM 735 C CA . SER A 1 100 ? 11.174 -7.156 1.751 1.00 94.75 100 SER A CA 1
ATOM 736 C C . SER A 1 100 ? 9.691 -6.869 1.995 1.00 94.75 100 SER A C 1
ATOM 738 O O . SER A 1 100 ? 9.051 -7.584 2.764 1.00 94.75 100 SER A O 1
ATOM 740 N N . ILE A 1 101 ? 9.138 -5.831 1.361 1.00 95.88 101 ILE A N 1
ATOM 741 C CA . ILE A 1 101 ? 7.710 -5.494 1.452 1.00 95.88 101 ILE A CA 1
ATOM 742 C C . ILE A 1 101 ? 6.868 -6.597 0.804 1.00 95.88 101 ILE A C 1
ATOM 744 O O . ILE A 1 101 ? 5.939 -7.101 1.431 1.00 95.88 101 ILE A O 1
ATOM 748 N N . ALA A 1 102 ? 7.232 -7.005 -0.414 1.00 96.31 102 ALA A N 1
ATOM 749 C CA . ALA A 1 102 ? 6.544 -8.050 -1.166 1.00 96.31 102 ALA A CA 1
ATOM 750 C C . ALA A 1 102 ? 6.429 -9.360 -0.374 1.00 96.31 102 ALA A C 1
ATOM 752 O O . ALA A 1 102 ? 5.344 -9.923 -0.244 1.00 96.31 102 ALA A O 1
ATOM 753 N N . GLU A 1 103 ? 7.534 -9.803 0.230 1.00 96.25 103 GLU A N 1
ATOM 754 C CA . GLU A 1 103 ? 7.567 -11.009 1.062 1.00 96.25 103 GLU A CA 1
ATOM 755 C C . GLU A 1 103 ? 6.757 -10.873 2.357 1.00 96.25 103 GLU A C 1
ATOM 757 O O . GLU A 1 103 ? 6.135 -11.841 2.791 1.00 96.25 103 GLU A O 1
ATOM 762 N N . THR A 1 104 ? 6.762 -9.692 2.982 1.00 97.31 104 THR A N 1
ATOM 763 C CA . THR A 1 104 ? 6.082 -9.465 4.269 1.00 97.31 104 THR A CA 1
ATOM 764 C C . THR A 1 104 ? 4.563 -9.494 4.124 1.00 97.31 104 THR A C 1
ATOM 766 O O . THR A 1 104 ? 3.888 -10.080 4.966 1.00 97.31 104 THR A O 1
ATOM 769 N N . PHE A 1 105 ? 4.037 -8.891 3.056 1.00 97.06 105 PHE A N 1
ATOM 770 C CA . PHE A 1 105 ? 2.596 -8.715 2.841 1.00 97.06 105 PHE A CA 1
ATOM 771 C C . PHE A 1 105 ? 2.003 -9.678 1.797 1.00 97.06 105 PHE A C 1
ATOM 773 O O . PHE A 1 105 ? 0.842 -9.531 1.424 1.00 97.06 105 PHE A O 1
ATOM 780 N N . ASP A 1 106 ? 2.785 -10.654 1.316 1.00 97.06 106 ASP A N 1
ATOM 781 C CA . ASP A 1 106 ? 2.391 -11.619 0.271 1.00 97.06 106 ASP A CA 1
ATOM 782 C C . ASP A 1 106 ? 1.822 -10.937 -0.992 1.00 97.06 106 ASP A C 1
ATOM 784 O O . ASP A 1 106 ? 0.852 -11.389 -1.607 1.00 97.06 106 ASP A O 1
ATOM 788 N N . VAL A 1 107 ? 2.429 -9.809 -1.380 1.00 97.19 107 VAL A N 1
ATOM 789 C CA . VAL A 1 107 ? 2.094 -9.063 -2.602 1.00 97.19 107 VAL A CA 1
ATOM 790 C C . VAL A 1 107 ? 3.184 -9.257 -3.658 1.00 97.19 107 VAL A C 1
ATOM 792 O O . VAL A 1 107 ? 4.355 -9.399 -3.306 1.00 97.19 107 VAL A O 1
ATOM 795 N N . PRO A 1 108 ? 2.855 -9.262 -4.963 1.00 96.69 108 PRO A N 1
ATOM 796 C CA . PRO A 1 108 ? 3.867 -9.380 -6.009 1.00 96.69 108 PRO A CA 1
ATOM 797 C C . PRO A 1 108 ? 4.903 -8.254 -5.921 1.00 96.69 108 PRO A C 1
ATOM 799 O O . PRO A 1 108 ? 4.540 -7.087 -5.765 1.00 96.69 108 PRO A O 1
ATOM 802 N N . TYR A 1 109 ? 6.185 -8.588 -6.075 1.00 94.06 109 TYR A N 1
ATOM 803 C CA . TYR A 1 109 ? 7.264 -7.595 -6.091 1.00 94.06 109 TYR A CA 1
ATOM 804 C C . TYR A 1 109 ? 7.037 -6.533 -7.169 1.00 94.06 109 TYR A C 1
ATOM 806 O O . TYR A 1 109 ? 7.189 -5.342 -6.911 1.00 94.06 109 TYR A O 1
ATOM 814 N N . GLU A 1 110 ? 6.586 -6.957 -8.347 1.00 92.69 110 GLU A N 1
ATOM 815 C CA . GLU A 1 110 ? 6.265 -6.086 -9.473 1.00 92.69 110 GLU A CA 1
ATOM 816 C C . GLU A 1 110 ? 5.221 -5.034 -9.089 1.00 92.69 110 GLU A C 1
ATOM 818 O O . GLU A 1 110 ? 5.392 -3.870 -9.420 1.00 92.69 110 GLU A O 1
ATOM 823 N N . GLN A 1 111 ? 4.209 -5.403 -8.298 1.00 95.94 111 GLN A N 1
ATOM 824 C CA . GLN A 1 111 ? 3.183 -4.468 -7.829 1.00 95.94 111 GLN A CA 1
ATOM 825 C C . GLN A 1 111 ? 3.771 -3.394 -6.899 1.00 95.94 111 GLN A C 1
ATOM 827 O O . GLN A 1 111 ? 3.428 -2.218 -7.002 1.00 95.94 111 GLN A O 1
ATOM 832 N N . VAL A 1 112 ? 4.677 -3.787 -5.998 1.00 95.25 112 VAL A N 1
ATOM 833 C CA . VAL A 1 112 ? 5.358 -2.852 -5.088 1.00 95.25 112 VAL A CA 1
ATOM 834 C C . VAL A 1 112 ? 6.215 -1.862 -5.875 1.00 95.25 112 VAL A C 1
ATOM 836 O O . VAL A 1 112 ? 6.235 -0.669 -5.566 1.00 95.25 112 VAL A O 1
ATOM 839 N N . ILE A 1 113 ? 6.909 -2.348 -6.906 1.00 92.19 113 ILE A N 1
ATOM 840 C CA . ILE A 1 113 ? 7.711 -1.503 -7.788 1.00 92.19 113 ILE A CA 1
ATOM 841 C C . ILE A 1 113 ? 6.828 -0.603 -8.646 1.00 92.19 113 ILE A C 1
ATOM 843 O O . ILE A 1 113 ? 7.147 0.574 -8.774 1.00 92.19 113 ILE A O 1
ATOM 847 N N . ASP A 1 114 ? 5.697 -1.089 -9.148 1.00 93.06 114 ASP A N 1
ATOM 848 C CA . ASP A 1 114 ? 4.753 -0.280 -9.917 1.00 93.06 114 ASP A CA 1
ATOM 849 C C . ASP A 1 114 ? 4.230 0.907 -9.088 1.00 93.06 114 ASP A C 1
ATOM 851 O O . ASP A 1 114 ? 4.250 2.041 -9.569 1.00 93.06 114 ASP A O 1
ATOM 855 N N . TRP A 1 115 ? 3.873 0.700 -7.814 1.00 95.44 115 TRP A N 1
ATOM 856 C CA . TRP A 1 115 ? 3.508 1.798 -6.906 1.00 95.44 115 TRP A CA 1
ATOM 857 C C . TRP A 1 115 ? 4.659 2.767 -6.652 1.00 95.44 115 TRP A C 1
ATOM 859 O O . TRP A 1 115 ? 4.471 3.986 -6.663 1.00 95.44 115 TRP A O 1
ATOM 869 N N . PHE A 1 116 ? 5.868 2.247 -6.451 1.00 92.94 116 PHE A N 1
ATOM 870 C CA . PHE A 1 116 ? 7.040 3.092 -6.253 1.00 92.94 116 PHE A CA 1
ATOM 871 C C . PHE A 1 116 ? 7.318 3.966 -7.484 1.00 92.94 116 PHE A C 1
ATOM 873 O O . PHE A 1 116 ? 7.533 5.175 -7.379 1.00 92.94 116 PHE A O 1
ATOM 880 N N . CYS A 1 117 ? 7.239 3.371 -8.672 1.00 91.50 117 CYS A N 1
ATOM 881 C CA . CYS A 1 117 ? 7.387 4.057 -9.949 1.00 91.50 117 CYS A CA 1
ATOM 882 C C . CYS A 1 117 ? 6.237 5.034 -10.235 1.00 91.50 117 CYS A C 1
ATOM 884 O O . CYS A 1 117 ? 6.455 6.036 -10.916 1.00 91.50 117 CYS A O 1
ATOM 886 N N . ALA A 1 118 ? 5.045 4.795 -9.679 1.00 92.44 118 ALA A N 1
ATOM 887 C CA . ALA A 1 118 ? 3.923 5.733 -9.701 1.00 92.44 118 ALA A CA 1
ATOM 888 C C . ALA A 1 118 ? 4.131 6.957 -8.783 1.00 92.44 118 ALA A C 1
ATOM 890 O O . ALA A 1 118 ? 3.348 7.904 -8.837 1.00 92.44 118 ALA A O 1
ATOM 891 N N . GLY A 1 119 ? 5.207 6.979 -7.987 1.00 91.88 119 GLY A N 1
ATOM 892 C CA . GLY A 1 119 ? 5.610 8.118 -7.160 1.00 91.88 119 GLY A CA 1
ATOM 893 C C . GLY A 1 119 ? 5.346 7.944 -5.666 1.00 91.88 119 GLY A C 1
ATOM 894 O O . GLY A 1 119 ? 5.635 8.860 -4.894 1.00 91.88 119 GLY A O 1
ATOM 895 N N . PHE A 1 120 ? 4.838 6.788 -5.230 1.00 94.75 120 PHE A N 1
ATOM 896 C CA . PHE A 1 120 ? 4.656 6.501 -3.811 1.00 94.75 120 PHE A CA 1
ATOM 897 C C . PHE A 1 120 ? 5.985 6.102 -3.158 1.00 94.75 120 PHE A C 1
ATOM 899 O O . PHE A 1 120 ? 6.767 5.327 -3.700 1.00 94.75 120 PHE A O 1
ATOM 906 N N . SER A 1 121 ? 6.264 6.620 -1.962 1.00 94.25 121 SER A N 1
ATOM 907 C CA . SER A 1 121 ? 7.416 6.165 -1.181 1.00 94.25 121 SER A CA 1
ATOM 908 C C . SER A 1 121 ? 7.170 4.753 -0.636 1.00 94.25 121 SER A C 1
ATOM 910 O O . SER A 1 121 ? 6.028 4.359 -0.403 1.00 94.25 121 SER A O 1
ATOM 912 N N . PHE A 1 122 ? 8.239 4.005 -0.344 1.00 94.38 122 PHE A N 1
ATOM 913 C CA . PHE A 1 122 ? 8.108 2.717 0.350 1.00 94.38 122 PHE A CA 1
ATOM 914 C C . PHE A 1 122 ? 7.403 2.839 1.707 1.00 94.38 122 PHE A C 1
ATOM 916 O O . PHE A 1 122 ? 6.708 1.915 2.104 1.00 94.38 122 PHE A O 1
ATOM 923 N N . GLU A 1 123 ? 7.539 3.977 2.393 1.00 96.25 123 GLU A N 1
ATOM 924 C CA . GLU A 1 123 ? 6.805 4.268 3.631 1.00 96.25 123 GLU A CA 1
ATOM 925 C C . GLU A 1 123 ? 5.292 4.334 3.389 1.00 96.25 123 GLU A C 1
ATOM 927 O O . GLU A 1 123 ? 4.536 3.683 4.101 1.00 96.25 123 GLU A O 1
ATOM 932 N N . ASN A 1 124 ? 4.848 5.039 2.344 1.00 97.94 124 ASN A N 1
ATOM 933 C CA . ASN A 1 124 ? 3.428 5.106 1.993 1.00 97.94 124 ASN A CA 1
ATOM 934 C C . ASN A 1 124 ? 2.887 3.743 1.551 1.00 97.94 124 ASN A C 1
ATOM 936 O O . ASN A 1 124 ? 1.777 3.372 1.923 1.00 97.94 124 ASN A O 1
ATOM 940 N N . ILE A 1 125 ? 3.677 2.977 0.795 1.00 97.88 125 ILE A N 1
ATOM 941 C CA . ILE A 1 125 ? 3.308 1.618 0.382 1.00 97.88 125 ILE A CA 1
ATOM 942 C C . ILE A 1 125 ? 3.155 0.713 1.610 1.00 97.88 125 ILE A C 1
ATOM 944 O O . ILE A 1 125 ? 2.123 0.062 1.756 1.00 97.88 125 ILE A O 1
ATOM 948 N N . LEU A 1 126 ? 4.127 0.718 2.526 1.00 97.31 126 LEU A N 1
ATOM 949 C CA . LEU A 1 126 ? 4.054 -0.018 3.791 1.00 97.31 126 LEU A CA 1
ATOM 950 C C . LEU A 1 126 ? 2.801 0.355 4.584 1.00 97.31 126 LEU A C 1
ATOM 952 O O . LEU A 1 126 ? 2.024 -0.521 4.954 1.00 97.31 126 LEU A O 1
ATOM 956 N N . LEU A 1 127 ? 2.567 1.652 4.781 1.00 98.00 127 LEU A N 1
ATOM 957 C CA . LEU A 1 127 ? 1.445 2.127 5.580 1.00 98.00 127 LEU A CA 1
ATOM 958 C C . LEU A 1 127 ? 0.092 1.780 4.943 1.00 98.00 127 LEU A C 1
ATOM 960 O O . LEU A 1 127 ? -0.856 1.433 5.651 1.00 98.00 127 LEU A O 1
ATOM 964 N N . SER A 1 128 ? 0.009 1.805 3.609 1.00 98.50 128 SER A N 1
ATOM 965 C CA . SER A 1 128 ? -1.177 1.367 2.868 1.00 98.50 128 SER A CA 1
ATOM 966 C C . SER A 1 128 ? -1.458 -0.127 3.050 1.00 98.50 128 SER A C 1
ATOM 968 O O . SER A 1 128 ? -2.609 -0.504 3.255 1.00 98.50 128 SER A O 1
ATOM 970 N N . LEU A 1 129 ? -0.424 -0.975 3.041 1.00 98.50 129 LEU A N 1
ATOM 971 C CA . LEU A 1 129 ? -0.552 -2.421 3.229 1.00 98.50 129 LEU A CA 1
ATOM 972 C C . LEU A 1 129 ? -0.952 -2.760 4.671 1.00 98.50 129 LEU A C 1
ATOM 974 O O . LEU A 1 129 ? -1.902 -3.512 4.877 1.00 98.50 129 LEU A O 1
ATOM 978 N N . GLU A 1 130 ? -0.312 -2.139 5.664 1.00 97.62 130 GLU A N 1
ATOM 979 C CA . GLU A 1 130 ? -0.673 -2.299 7.081 1.00 97.62 130 GLU A CA 1
ATOM 980 C C . GLU A 1 130 ? -2.117 -1.856 7.354 1.00 97.62 130 GLU A C 1
ATOM 982 O O . GLU A 1 130 ? -2.883 -2.547 8.028 1.00 97.62 130 GLU A O 1
ATOM 987 N N . THR A 1 131 ? -2.519 -0.714 6.792 1.00 97.44 131 THR A N 1
ATOM 988 C CA . THR A 1 131 ? -3.891 -0.211 6.926 1.00 97.44 131 THR A CA 1
ATOM 989 C C . THR A 1 131 ? -4.876 -1.146 6.219 1.00 97.44 131 THR A C 1
ATOM 991 O O . THR A 1 131 ? -5.918 -1.473 6.786 1.00 97.44 131 THR A O 1
ATOM 994 N N . SER A 1 132 ? -4.535 -1.634 5.021 1.00 98.12 132 SER A N 1
ATOM 995 C CA . SER A 1 132 ? -5.346 -2.573 4.237 1.00 98.12 132 SER A CA 1
ATOM 996 C C . SER A 1 132 ? -5.689 -3.836 5.027 1.00 98.12 132 SER A C 1
ATOM 998 O O . SER A 1 132 ? -6.846 -4.256 5.029 1.00 98.12 132 SER A O 1
ATOM 1000 N N . GLU A 1 133 ? -4.722 -4.429 5.734 1.00 96.81 133 GLU A N 1
ATOM 1001 C CA . GLU A 1 133 ? -4.968 -5.605 6.582 1.00 96.81 133 GLU A CA 1
ATOM 1002 C C . GLU A 1 133 ? -5.934 -5.316 7.741 1.00 96.81 133 GLU A C 1
ATOM 1004 O O . GLU A 1 133 ? -6.699 -6.192 8.151 1.00 96.81 133 GLU A O 1
ATOM 1009 N N . ALA A 1 134 ? -5.918 -4.090 8.268 1.00 96.62 134 ALA A N 1
ATOM 1010 C CA . ALA A 1 134 ? -6.736 -3.706 9.411 1.00 96.62 134 ALA A CA 1
ATOM 1011 C C . ALA A 1 134 ? -8.189 -3.367 9.046 1.00 96.62 134 ALA A C 1
ATOM 1013 O O . ALA A 1 134 ? -9.090 -3.650 9.840 1.00 96.62 134 ALA A O 1
ATOM 1014 N N . VAL A 1 135 ? -8.426 -2.755 7.880 1.00 96.31 135 VAL A N 1
ATOM 1015 C CA . VAL A 1 135 ? -9.759 -2.251 7.486 1.00 96.31 135 VAL A CA 1
ATOM 1016 C C . VAL A 1 135 ? -10.395 -2.981 6.298 1.00 96.31 135 VAL A C 1
ATOM 1018 O O . VAL A 1 135 ? -11.519 -2.649 5.929 1.00 96.31 135 VAL A O 1
ATOM 1021 N N . ASP A 1 136 ? -9.723 -3.985 5.725 1.00 95.44 136 ASP A N 1
ATOM 1022 C CA . ASP A 1 136 ? -10.195 -4.772 4.567 1.00 95.44 136 ASP A CA 1
ATOM 1023 C C . ASP A 1 136 ? -10.480 -3.906 3.317 1.00 95.44 136 ASP A C 1
ATOM 1025 O O . ASP A 1 136 ? -11.402 -4.165 2.540 1.00 95.44 136 ASP A O 1
ATOM 1029 N N . ILE A 1 137 ? -9.682 -2.848 3.120 1.00 97.44 137 ILE A N 1
ATOM 1030 C CA . ILE A 1 137 ? -9.696 -1.981 1.928 1.00 97.44 137 ILE A CA 1
ATOM 1031 C C . ILE A 1 137 ? -8.396 -2.203 1.156 1.00 97.44 137 ILE A C 1
ATOM 1033 O O . ILE A 1 137 ? -7.344 -2.143 1.780 1.00 97.44 137 ILE A O 1
ATOM 1037 N N . PRO A 1 138 ? -8.421 -2.403 -0.177 1.00 98.31 138 PRO A N 1
ATOM 1038 C CA . PRO A 1 138 ? -7.202 -2.621 -0.951 1.00 98.31 138 PRO A CA 1
ATOM 1039 C C . PRO A 1 138 ? -6.171 -1.496 -0.783 1.00 98.31 138 PRO A C 1
ATOM 1041 O O . PRO A 1 138 ? -6.515 -0.320 -0.893 1.00 98.31 138 PRO A O 1
ATOM 1044 N N . ALA A 1 139 ? -4.899 -1.866 -0.614 1.00 98.31 139 ALA A N 1
ATOM 1045 C CA . ALA A 1 139 ? -3.782 -0.923 -0.507 1.00 98.31 139 ALA A CA 1
ATOM 1046 C C . ALA A 1 139 ? -3.722 0.085 -1.672 1.00 98.31 139 ALA A C 1
ATOM 1048 O O . ALA A 1 139 ? -3.522 1.269 -1.431 1.00 98.31 139 ALA A O 1
ATOM 1049 N N . GLU A 1 140 ? -3.998 -0.353 -2.907 1.00 98.25 140 GLU A N 1
ATOM 1050 C CA . GLU A 1 140 ? -4.113 0.534 -4.080 1.00 98.25 140 GLU A CA 1
ATOM 1051 C C . GLU A 1 140 ? -5.116 1.669 -3.843 1.00 98.25 140 GLU A C 1
ATOM 1053 O O . GLU A 1 140 ? -4.809 2.829 -4.076 1.00 98.25 140 GLU A O 1
ATOM 1058 N N . THR A 1 141 ? -6.300 1.355 -3.312 1.00 98.38 141 THR A N 1
ATOM 1059 C CA . THR A 1 141 ? -7.329 2.364 -3.035 1.00 98.38 141 THR A CA 1
ATOM 1060 C C . THR A 1 141 ? -6.853 3.365 -1.982 1.00 98.38 141 THR A C 1
ATOM 1062 O O . THR A 1 141 ? -7.120 4.554 -2.107 1.00 98.38 141 THR A O 1
ATOM 1065 N N . LEU A 1 142 ? -6.111 2.917 -0.967 1.00 98.56 142 LEU A N 1
ATOM 1066 C CA . LEU A 1 142 ? -5.541 3.804 0.053 1.00 98.56 142 LEU A CA 1
ATOM 1067 C C . LEU A 1 142 ? -4.429 4.701 -0.519 1.00 98.56 142 LEU A C 1
ATOM 1069 O O . LEU A 1 142 ? -4.348 5.875 -0.166 1.00 98.56 142 LEU A O 1
ATOM 1073 N N . LEU A 1 143 ? -3.602 4.175 -1.428 1.00 98.44 143 LEU A N 1
ATOM 1074 C CA . LEU A 1 143 ? -2.591 4.952 -2.151 1.00 98.44 143 LEU A CA 1
ATOM 1075 C C . LEU A 1 143 ? -3.235 5.987 -3.084 1.00 98.44 143 LEU A C 1
ATOM 1077 O O . LEU A 1 143 ? -2.792 7.132 -3.126 1.00 98.44 143 LEU A O 1
ATOM 1081 N N . GLU A 1 144 ? -4.315 5.627 -3.780 1.00 98.19 144 GLU A N 1
ATOM 1082 C CA . GLU A 1 144 ? -5.102 6.561 -4.592 1.00 98.19 144 GLU A CA 1
ATOM 1083 C C . GLU A 1 144 ? -5.692 7.696 -3.741 1.00 98.19 144 GLU A C 1
ATOM 1085 O O . GLU A 1 144 ? -5.632 8.857 -4.144 1.00 98.19 144 GLU A O 1
ATOM 1090 N N . MET A 1 145 ? -6.206 7.396 -2.541 1.00 98.25 145 MET A N 1
ATOM 1091 C CA . MET A 1 145 ? -6.707 8.422 -1.614 1.00 98.25 145 MET A CA 1
ATOM 1092 C C . MET A 1 145 ? -5.608 9.408 -1.183 1.00 98.25 145 MET A C 1
ATOM 1094 O O . MET A 1 145 ? -5.884 10.598 -1.023 1.00 98.25 145 MET A O 1
ATOM 1098 N N . LEU A 1 146 ? -4.357 8.949 -1.066 1.00 97.50 146 LEU A N 1
ATOM 1099 C CA . LEU A 1 146 ? -3.199 9.775 -0.695 1.00 97.50 146 LEU A CA 1
ATOM 1100 C C . LEU A 1 146 ? -2.839 10.841 -1.746 1.00 97.50 146 LEU A C 1
ATOM 1102 O O . LEU A 1 146 ? -2.068 11.758 -1.472 1.00 97.50 146 LEU A O 1
ATOM 1106 N N . LEU A 1 147 ? -3.395 10.749 -2.958 1.00 97.06 147 LEU A N 1
ATOM 1107 C CA . LEU A 1 147 ? -3.242 11.792 -3.975 1.00 97.06 147 LEU A CA 1
ATOM 1108 C C . LEU A 1 147 ? -4.020 13.069 -3.626 1.00 97.06 147 LEU A C 1
ATOM 1110 O O . LEU A 1 147 ? -3.684 14.143 -4.128 1.00 97.06 147 LEU A O 1
ATOM 1114 N N . GLU A 1 148 ? -5.054 12.956 -2.789 1.00 97.56 148 GLU A N 1
ATOM 1115 C CA . GLU A 1 148 ? -5.959 14.057 -2.441 1.00 97.56 148 GLU A CA 1
ATOM 1116 C C . GLU A 1 148 ? -5.995 14.369 -0.938 1.00 97.56 148 GLU A C 1
ATOM 1118 O O . GLU A 1 148 ? -6.361 15.487 -0.572 1.00 97.56 148 GLU A O 1
ATOM 1123 N N . GLN A 1 149 ? -5.620 13.413 -0.084 1.00 97.00 149 GLN A N 1
ATOM 1124 C CA . GLN A 1 149 ? -5.789 13.470 1.371 1.00 97.00 149 GLN A CA 1
ATOM 1125 C C . GLN A 1 149 ? -4.496 13.101 2.111 1.00 97.00 149 GLN A C 1
ATOM 1127 O O . GLN A 1 149 ? -3.644 12.391 1.577 1.00 97.00 149 GLN A O 1
ATOM 1132 N N . GLU A 1 150 ? -4.356 13.552 3.359 1.00 97.31 150 GLU A N 1
ATOM 1133 C CA . GLU A 1 150 ? -3.285 13.095 4.261 1.00 97.31 150 GLU A CA 1
ATOM 1134 C C . GLU A 1 150 ? -3.699 11.808 5.005 1.00 97.31 150 GLU A C 1
ATOM 1136 O O . GLU A 1 150 ? -4.885 11.497 5.132 1.00 97.31 150 GLU A O 1
ATOM 1141 N N . TRP A 1 151 ? -2.731 11.042 5.525 1.00 97.12 151 TRP A N 1
ATOM 1142 C CA . TRP A 1 151 ? -2.994 9.755 6.191 1.00 97.12 151 TRP A CA 1
ATOM 1143 C C . TRP A 1 151 ? -3.989 9.860 7.349 1.00 97.12 151 TRP A C 1
ATOM 1145 O O . TRP A 1 151 ? -4.829 8.977 7.514 1.00 97.12 151 TRP A O 1
ATOM 1155 N N . GLU A 1 152 ? -3.941 10.940 8.129 1.00 96.06 152 GLU A N 1
ATOM 1156 C CA . GLU A 1 152 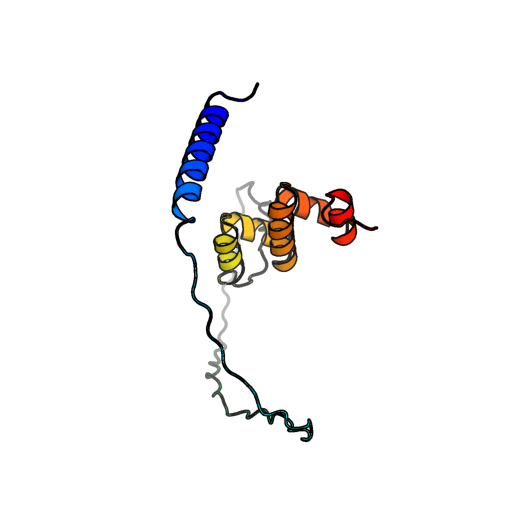? -4.882 11.176 9.221 1.00 96.06 152 GLU A CA 1
ATOM 1157 C C . GLU A 1 152 ? -6.336 11.286 8.740 1.00 96.06 152 GLU A C 1
ATOM 1159 O O . GLU A 1 152 ? -7.237 10.783 9.414 1.00 96.06 152 GLU A O 1
ATOM 1164 N N . GLU A 1 153 ? -6.568 11.922 7.590 1.00 97.12 153 GLU A N 1
ATOM 1165 C CA . GLU A 1 153 ? -7.899 12.075 6.991 1.00 97.12 153 GLU A CA 1
ATOM 1166 C C . GLU A 1 153 ? -8.387 10.740 6.429 1.00 97.12 153 GLU A C 1
ATOM 1168 O O . GLU A 1 153 ? -9.500 10.310 6.738 1.00 97.12 153 GLU A O 1
ATOM 1173 N N . ILE A 1 154 ? -7.510 10.029 5.712 1.00 97.31 154 I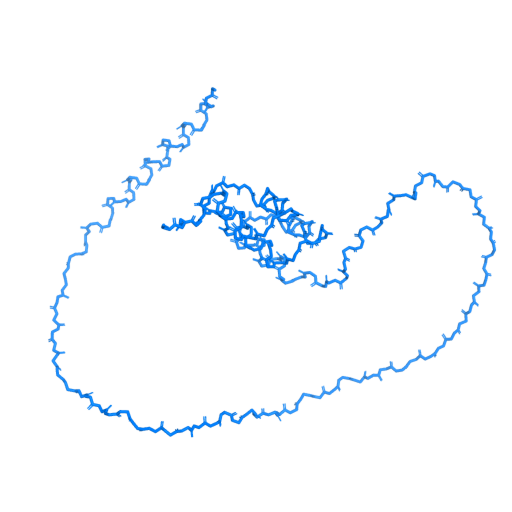LE A N 1
ATOM 1174 C CA . ILE A 1 154 ? -7.788 8.692 5.177 1.00 97.31 154 ILE A CA 1
ATOM 1175 C C . ILE A 1 154 ? -8.177 7.745 6.311 1.00 97.31 154 ILE A C 1
ATOM 1177 O O . ILE A 1 154 ? -9.206 7.081 6.233 1.00 97.31 154 ILE A O 1
ATOM 1181 N N . TRP A 1 155 ? -7.399 7.694 7.393 1.00 97.25 155 TRP A N 1
ATOM 1182 C CA . TRP A 1 155 ? -7.669 6.829 8.540 1.00 97.25 155 TRP A CA 1
ATOM 1183 C C . TRP A 1 155 ? -8.951 7.167 9.292 1.00 97.25 155 TRP A C 1
ATOM 1185 O O . TRP A 1 155 ? -9.566 6.267 9.868 1.00 97.25 155 TRP A O 1
ATOM 1195 N N . GLU A 1 156 ? -9.347 8.436 9.330 1.00 95.75 156 GLU A N 1
ATOM 1196 C CA . GLU A 1 156 ? -10.652 8.833 9.856 1.00 95.75 156 GLU A CA 1
ATOM 1197 C C . GLU A 1 156 ? -11.775 8.349 8.924 1.00 95.75 156 GLU A C 1
ATOM 1199 O O . GLU A 1 156 ? -12.737 7.737 9.392 1.00 95.75 156 GLU A O 1
ATOM 1204 N N . GLU A 1 157 ? -11.623 8.541 7.611 1.00 95.75 157 GLU A N 1
ATOM 1205 C CA . GLU A 1 157 ? -12.602 8.139 6.597 1.00 95.75 157 GLU A CA 1
ATOM 1206 C C . GLU A 1 157 ? -12.814 6.618 6.555 1.00 95.75 157 GLU A C 1
ATOM 1208 O O . GLU A 1 157 ? -13.956 6.149 6.542 1.00 95.75 157 GLU A O 1
ATOM 1213 N N . VAL A 1 158 ? -11.733 5.833 6.598 1.00 95.44 158 VAL A N 1
ATOM 1214 C CA . VAL A 1 158 ? -11.802 4.363 6.569 1.00 95.44 158 VAL A CA 1
ATOM 1215 C C . VAL A 1 158 ? -12.090 3.738 7.937 1.00 95.44 158 VAL A C 1
ATOM 1217 O O . VAL A 1 158 ? -12.190 2.517 8.055 1.00 95.44 158 VAL A O 1
ATOM 1220 N N . GLY A 1 159 ? -12.232 4.555 8.985 1.00 93.94 159 GLY A N 1
ATOM 1221 C CA . GLY A 1 159 ? -12.535 4.092 10.339 1.00 93.94 159 GLY A CA 1
ATOM 1222 C C . GLY A 1 159 ? -11.383 3.358 11.032 1.00 93.94 159 GLY A C 1
ATOM 1223 O O . GLY A 1 159 ? -11.630 2.576 11.950 1.00 93.94 159 GLY A O 1
ATOM 1224 N N . PHE A 1 160 ? -10.136 3.603 10.617 1.00 93.25 160 PHE A N 1
ATOM 1225 C CA . PHE A 1 160 ? -8.936 3.050 11.254 1.00 93.25 160 PHE A CA 1
ATOM 1226 C C . PHE A 1 160 ? -8.659 3.709 12.612 1.00 93.25 160 PHE A C 1
ATOM 1228 O O . PHE A 1 160 ? -8.262 3.039 13.566 1.00 93.25 160 PHE A O 1
ATOM 1235 N N . THR A 1 161 ? -8.921 5.015 12.736 1.00 90.12 161 THR A N 1
ATOM 1236 C CA . THR A 1 161 ? -8.853 5.714 14.025 1.00 90.12 161 THR A CA 1
ATOM 1237 C C . THR A 1 161 ? -10.247 6.045 14.546 1.00 90.12 161 THR A C 1
ATOM 1239 O O . THR A 1 161 ? -11.092 6.586 13.840 1.00 90.12 161 THR A O 1
ATOM 1242 N N . THR A 1 162 ? -10.497 5.758 15.825 1.00 71.88 162 THR A N 1
ATOM 1243 C CA . THR A 1 162 ? -11.659 6.299 16.535 1.00 71.88 162 THR A CA 1
ATOM 1244 C C . THR A 1 162 ? -11.211 7.537 17.301 1.00 71.88 162 THR A C 1
ATOM 1246 O O . THR A 1 162 ? -10.585 7.410 18.359 1.00 71.88 162 THR A O 1
ATOM 1249 N N . LYS A 1 163 ? -11.513 8.740 16.800 1.00 60.16 163 LYS A N 1
ATOM 1250 C CA . LYS A 1 163 ? -11.494 9.927 17.667 1.00 60.16 163 LYS A CA 1
ATOM 1251 C C . LYS A 1 163 ? -12.614 9.763 18.713 1.00 60.16 163 LYS A C 1
ATOM 1253 O O . LYS A 1 163 ? -13.751 9.516 18.309 1.00 60.16 163 LYS A O 1
ATOM 1258 N N . PRO A 1 164 ? -12.316 9.816 20.025 1.00 54.16 164 PRO A N 1
ATOM 1259 C CA . PRO A 1 164 ? -13.351 9.859 21.057 1.00 54.16 164 PRO A CA 1
ATOM 1260 C C . PRO A 1 164 ? -14.165 11.159 21.011 1.00 54.16 164 PRO A C 1
ATOM 1262 O O . PRO A 1 164 ? -13.623 12.192 20.552 1.00 54.16 164 PRO A O 1
#

Secondary structure (DSSP, 8-state):
---HHHHHHHHHHHHHHHHHHTTS--------------------------------PPPP----------------------------------TTHHHHHHHHHT--HHHHHHHHHTT--HHHHHHHHHHHHHHT--HHHHHHHTTTS-HHHHHHHTTSS---

Foldseek 3Di:
DPDPVVVVVVVVVVVVVVVVVVPPPPDDDDDDDDDDDDDDDDDDDDDDDDDPDDDDDDDDDDDDDDDDDDDDDDDDDDDPDPPPPPLPLPPPPLPPLLVVLCVVLVHDSVVSVVLSSVPDDSVLLNVLSVVCVVQVDHSVVSSVVVVPDDPVVSCVVSVVDDDD

Radius of gyration: 29.76 Å; chains: 1; bounding box: 67×44×92 Å

Sequence (164 aa):
MIAPIRIKILVTLLAVTLLALAACMSFTSSEEGTDLTNQPTPTTSGESLQINRTGQPEPPRQNSQGGTTPQDDSNQADTLGKIEEELKCPEVDPDSMGQSIAETFDVPYEQVIDWFCAGFSFENILLSLETSEAVDIPAETLLEMLLEQEWEEIWEEVGFTTKP

pLDDT: mean 71.27, std 21.61, range [36.78, 98.56]